Protein AF-A0A402A379-F1 (afdb_monomer_lite)

Radius of gyration: 19.13 Å; chains: 1; bounding box: 54×34×44 Å

Organism: NCBI:txid2014871

Secondary structure (DSSP, 8-state):
------------EEETTEEEEEETTEEEEEE--TT-SPPEEEEE-HHHHHHHHHHHHHTHHHHHHHHHHHHHHHHHHHHHTT-

Structure (mmCIF, N/CA/C/O backbone):
data_AF-A0A402A379-F1
#
_entry.id   AF-A0A402A379-F1
#
loop_
_atom_site.group_PDB
_atom_site.id
_atom_site.type_symbol
_atom_site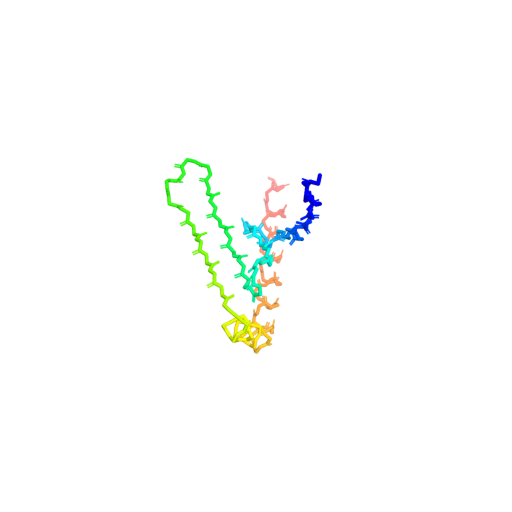.label_atom_id
_atom_site.label_alt_id
_atom_site.label_comp_id
_atom_site.label_asym_id
_atom_site.label_entity_id
_atom_site.label_seq_id
_atom_site.pdbx_PDB_ins_code
_atom_site.Cartn_x
_atom_site.Cartn_y
_atom_site.Cartn_z
_atom_site.occupancy
_atom_site.B_iso_or_equiv
_atom_site.auth_seq_id
_atom_site.auth_comp_id
_atom_site.auth_asym_id
_atom_site.auth_atom_id
_atom_site.pdbx_PDB_model_num
ATOM 1 N N . MET A 1 1 ? -31.562 27.667 12.366 1.00 44.41 1 MET A N 1
ATOM 2 C CA . MET A 1 1 ? -30.586 26.604 12.687 1.00 44.41 1 MET A CA 1
ATOM 3 C C . MET A 1 1 ? -30.550 25.669 11.501 1.00 44.41 1 MET A C 1
ATOM 5 O O . MET A 1 1 ? -31.619 25.185 11.182 1.00 44.41 1 MET A O 1
ATOM 9 N N . ASN A 1 2 ? -29.408 25.485 10.834 1.00 35.66 2 ASN A N 1
ATOM 10 C CA . ASN A 1 2 ? -29.136 24.327 9.973 1.00 35.66 2 ASN A CA 1
ATOM 11 C C . ASN A 1 2 ? -27.617 24.197 9.784 1.00 35.66 2 ASN A C 1
ATOM 13 O O . ASN A 1 2 ? -27.001 24.961 9.051 1.00 35.66 2 ASN A O 1
ATOM 17 N N . THR A 1 3 ? -27.082 23.273 10.586 1.00 44.41 3 THR A N 1
ATOM 18 C CA . THR A 1 3 ? -25.858 22.458 10.482 1.00 44.41 3 THR A CA 1
ATOM 19 C C . THR A 1 3 ? -24.590 23.029 9.829 1.00 44.41 3 THR A C 1
ATOM 21 O O . THR A 1 3 ? -24.604 23.357 8.644 1.00 44.41 3 THR A O 1
ATOM 24 N N . PRO A 1 4 ? -23.443 23.016 10.542 1.00 43.38 4 PRO A N 1
ATOM 25 C CA . PRO A 1 4 ? -22.151 23.283 9.927 1.00 43.38 4 PRO A CA 1
ATOM 26 C C . PRO A 1 4 ? -21.847 22.175 8.912 1.00 43.38 4 PRO A C 1
ATOM 28 O O . PRO A 1 4 ? -21.790 20.996 9.264 1.00 43.38 4 PRO A O 1
ATOM 31 N N . GLN A 1 5 ? -21.647 22.555 7.649 1.00 45.78 5 GLN A N 1
ATOM 32 C CA . GLN A 1 5 ? -20.941 21.731 6.673 1.00 45.78 5 GLN A CA 1
ATOM 33 C C . GLN A 1 5 ? -19.512 21.570 7.184 1.00 45.78 5 GLN A C 1
ATOM 35 O O . GLN A 1 5 ? -18.630 22.373 6.891 1.00 45.78 5 GLN A O 1
ATOM 40 N N . ASN A 1 6 ? -19.296 20.555 8.016 1.00 43.81 6 ASN A N 1
ATOM 41 C CA . ASN A 1 6 ? -17.967 20.122 8.393 1.00 43.81 6 ASN A CA 1
ATOM 42 C C . ASN A 1 6 ? -17.389 19.425 7.159 1.00 43.81 6 ASN A C 1
ATOM 44 O O . ASN A 1 6 ? -17.486 18.211 6.992 1.00 43.81 6 ASN A O 1
ATOM 48 N N . THR A 1 7 ? -16.870 20.225 6.229 1.00 47.66 7 THR A N 1
ATOM 49 C CA . THR A 1 7 ? -15.978 19.779 5.165 1.00 47.66 7 THR A CA 1
ATOM 50 C C . THR A 1 7 ? -14.720 19.238 5.831 1.00 47.66 7 THR A C 1
ATOM 52 O O . THR A 1 7 ? -13.696 19.916 5.901 1.00 47.66 7 THR A O 1
ATOM 55 N N . HIS A 1 8 ? -14.804 18.010 6.346 1.00 51.03 8 HIS A N 1
ATOM 56 C CA . HIS A 1 8 ? -13.647 17.148 6.482 1.00 51.03 8 HIS A CA 1
ATOM 57 C C . HIS A 1 8 ? -13.095 17.023 5.069 1.00 51.03 8 HIS A C 1
ATOM 59 O O . HIS A 1 8 ? -13.597 16.245 4.261 1.00 51.03 8 HIS A O 1
ATOM 65 N N . LYS A 1 9 ? -12.123 17.876 4.733 1.00 54.28 9 LYS A N 1
ATOM 66 C CA . LYS A 1 9 ? -11.231 17.635 3.609 1.00 54.28 9 LYS A CA 1
ATOM 67 C C . LYS A 1 9 ? -10.624 16.273 3.902 1.00 54.28 9 LYS A C 1
ATOM 69 O O . LYS A 1 9 ? -9.746 16.164 4.747 1.00 54.28 9 LYS A O 1
ATOM 74 N N . GLN A 1 10 ? -11.208 15.227 3.328 1.00 63.62 10 GLN A N 1
ATOM 75 C CA . GLN A 1 10 ? -10.618 13.907 3.369 1.00 63.62 10 GLN A CA 1
ATOM 76 C C . GLN A 1 10 ? -9.236 14.093 2.746 1.00 63.62 10 GLN A C 1
ATOM 78 O O . GLN A 1 10 ? -9.136 14.592 1.623 1.00 63.62 10 GLN A O 1
ATOM 83 N N . ASP A 1 11 ? -8.180 13.795 3.496 1.00 71.56 11 ASP A N 1
ATOM 84 C CA . ASP A 1 11 ? -6.824 13.860 2.967 1.00 71.56 11 ASP A CA 1
ATOM 85 C C . ASP A 1 11 ? -6.690 12.750 1.924 1.00 71.56 11 ASP A C 1
ATOM 87 O O . ASP A 1 11 ? -6.512 11.572 2.238 1.00 71.56 11 ASP A O 1
ATOM 91 N N . HIS A 1 12 ? -6.888 13.134 0.664 1.00 86.31 12 HIS A N 1
ATOM 92 C CA . HIS A 1 12 ? -6.729 12.256 -0.482 1.00 86.31 12 HIS A CA 1
ATOM 93 C C . HIS A 1 12 ? -5.253 12.248 -0.860 1.00 86.31 12 HIS A C 1
ATOM 95 O O . HIS A 1 12 ? -4.698 13.266 -1.273 1.00 86.31 12 HIS A O 1
ATOM 101 N 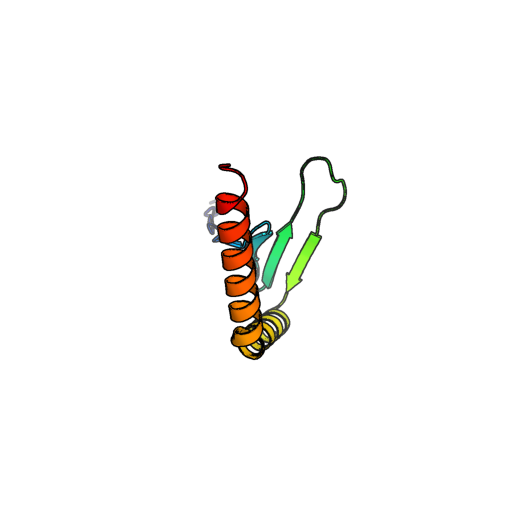N . MET A 1 13 ? -4.619 11.089 -0.750 1.00 89.69 13 MET A N 1
ATOM 102 C CA . MET A 1 13 ? -3.238 10.873 -1.164 1.00 89.69 13 MET A CA 1
ATOM 103 C C . MET A 1 13 ? -3.202 9.953 -2.382 1.00 89.69 13 MET A C 1
ATOM 105 O O . MET A 1 13 ? -3.956 8.983 -2.470 1.00 89.69 13 MET A O 1
ATOM 109 N N . LYS A 1 14 ? -2.311 10.229 -3.337 1.00 89.50 14 LYS A N 1
ATOM 110 C CA . LYS A 1 14 ? -2.035 9.307 -4.445 1.00 89.50 14 LYS A CA 1
ATOM 111 C C . LYS A 1 14 ? -0.852 8.408 -4.107 1.00 89.50 14 LYS A C 1
ATOM 113 O O . LYS A 1 14 ? 0.207 8.906 -3.740 1.00 89.50 14 LYS A O 1
ATOM 118 N N . ILE A 1 15 ? -1.021 7.105 -4.315 1.00 87.56 15 ILE A N 1
ATOM 119 C CA . ILE A 1 15 ? 0.047 6.102 -4.236 1.00 87.56 15 ILE A CA 1
ATOM 120 C C . ILE A 1 15 ? 0.139 5.431 -5.608 1.00 87.56 15 ILE A C 1
ATOM 122 O O . ILE A 1 15 ? -0.666 4.564 -5.957 1.00 87.56 15 ILE A O 1
ATOM 126 N N . GLY A 1 16 ? 1.086 5.880 -6.433 1.00 87.31 16 GLY A N 1
ATOM 127 C CA . GLY A 1 16 ? 1.180 5.451 -7.829 1.00 87.31 16 GLY A CA 1
ATOM 128 C C . GLY A 1 16 ? -0.114 5.743 -8.599 1.00 87.31 16 GLY A C 1
ATOM 129 O O . GLY A 1 16 ? -0.486 6.901 -8.785 1.00 87.31 16 GLY A O 1
ATOM 130 N N . ARG A 1 17 ? -0.805 4.687 -9.049 1.00 88.69 17 ARG A N 1
ATOM 131 C CA . ARG A 1 17 ? -2.074 4.786 -9.798 1.00 88.69 17 ARG A CA 1
ATOM 132 C C . ARG A 1 17 ? -3.312 4.830 -8.897 1.00 88.69 17 ARG A C 1
ATOM 134 O O . ARG A 1 17 ? -4.397 5.128 -9.388 1.00 88.69 17 ARG A O 1
ATOM 141 N N . TYR A 1 18 ? -3.159 4.535 -7.608 1.00 91.00 18 TYR A N 1
ATOM 142 C CA . TYR A 1 18 ? -4.266 4.457 -6.663 1.00 91.00 18 TYR A CA 1
ATOM 143 C C . TYR A 1 18 ? -4.523 5.818 -6.012 1.00 91.00 18 TYR A C 1
ATOM 145 O O . TYR A 1 18 ? -3.593 6.513 -5.596 1.00 91.00 18 TYR A O 1
ATOM 153 N N . GLN A 1 19 ? -5.795 6.186 -5.898 1.00 92.88 19 GLN A N 1
ATOM 154 C CA . GLN A 1 19 ? -6.266 7.221 -4.984 1.00 92.88 19 GLN A CA 1
ATOM 155 C C . GLN A 1 19 ? -6.546 6.581 -3.624 1.00 92.88 19 GLN A C 1
ATOM 157 O O . GLN A 1 19 ? -7.127 5.499 -3.562 1.00 92.88 19 GLN A O 1
ATOM 162 N N . SER A 1 20 ? -6.132 7.238 -2.546 1.00 92.56 20 SER A N 1
ATOM 163 C CA . SER A 1 20 ? -6.285 6.740 -1.181 1.00 92.56 20 SER A CA 1
ATOM 164 C C . SER A 1 20 ? -6.824 7.817 -0.252 1.00 92.56 20 SER A C 1
ATOM 166 O O . SER A 1 20 ? -6.455 8.979 -0.400 1.00 92.56 20 SER A O 1
ATOM 168 N N . TRP A 1 21 ? -7.702 7.449 0.680 1.00 93.25 21 TRP A N 1
ATOM 169 C CA . TRP A 1 21 ? -8.217 8.355 1.710 1.00 93.25 21 TRP A CA 1
ATOM 170 C C . TRP A 1 21 ? -8.714 7.577 2.929 1.00 93.25 21 TRP A C 1
ATOM 172 O O . TRP A 1 21 ? -8.963 6.371 2.860 1.00 93.25 21 TRP A O 1
ATOM 182 N N . MET A 1 22 ? -8.866 8.285 4.048 1.00 91.31 22 MET A N 1
ATOM 183 C CA . MET A 1 22 ? -9.508 7.760 5.251 1.00 91.31 22 MET A CA 1
ATOM 184 C C . MET A 1 22 ? -10.972 8.196 5.294 1.00 91.31 22 MET A C 1
ATOM 186 O O . MET A 1 22 ? -11.284 9.375 5.127 1.00 91.31 22 MET A O 1
ATOM 190 N N . GLU A 1 23 ? -11.870 7.252 5.558 1.00 91.00 23 GLU A N 1
ATOM 191 C CA . GLU A 1 23 ? -13.298 7.511 5.740 1.00 91.00 23 GLU A CA 1
ATOM 192 C C . GLU A 1 23 ? -13.856 6.555 6.793 1.00 91.00 23 GLU A C 1
ATOM 194 O O . GLU A 1 23 ? -13.636 5.348 6.713 1.00 91.00 23 GLU A O 1
ATOM 199 N N . ASP A 1 24 ? -14.531 7.095 7.811 1.00 89.38 24 ASP A N 1
ATOM 200 C CA . ASP A 1 24 ? -15.118 6.327 8.918 1.00 89.38 24 ASP A CA 1
ATOM 201 C C . ASP A 1 24 ? -14.140 5.339 9.587 1.00 89.38 24 ASP A C 1
ATOM 203 O O . ASP A 1 24 ? -14.482 4.199 9.906 1.00 89.38 24 ASP A O 1
ATOM 207 N N . GLY A 1 25 ? -12.882 5.762 9.766 1.0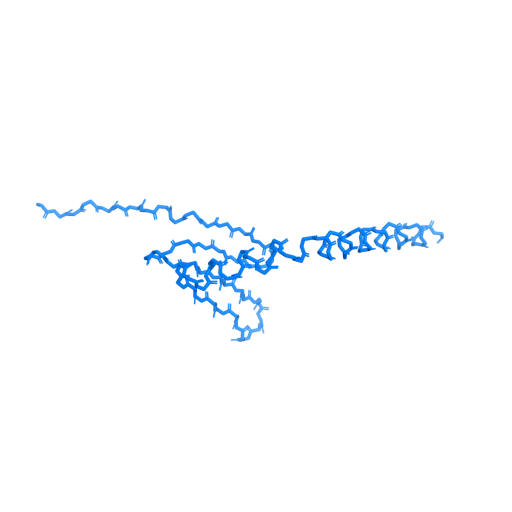0 87.88 25 GLY A N 1
ATOM 208 C CA . GLY A 1 25 ? -11.824 4.933 10.358 1.00 87.88 25 GLY A CA 1
ATOM 209 C C . GLY A 1 25 ? -11.334 3.789 9.461 1.00 87.88 25 GLY A C 1
ATOM 210 O O . GLY A 1 25 ? -10.615 2.908 9.934 1.00 87.88 25 GLY A O 1
ATOM 211 N N . LYS A 1 26 ? -11.708 3.791 8.177 1.00 94.06 26 LYS A N 1
ATOM 212 C CA . LYS A 1 26 ? -11.293 2.804 7.178 1.00 94.06 26 LYS A CA 1
ATOM 213 C C . LYS A 1 26 ? -10.382 3.442 6.138 1.00 94.06 26 LYS A C 1
ATOM 215 O O . LYS A 1 26 ? -10.634 4.557 5.685 1.00 94.06 26 LYS A O 1
ATOM 220 N N . LEU A 1 27 ? -9.352 2.705 5.737 1.00 93.44 27 LEU A N 1
ATOM 221 C CA . LEU A 1 27 ? -8.503 3.058 4.608 1.00 93.44 27 LEU A CA 1
ATOM 222 C C . LEU A 1 27 ? -9.195 2.626 3.316 1.00 93.44 27 LEU A C 1
ATOM 224 O O . LEU A 1 27 ? -9.536 1.453 3.151 1.00 93.44 27 LEU A O 1
ATOM 228 N N . LYS A 1 28 ? -9.380 3.563 2.392 1.00 94.38 28 LYS A N 1
ATOM 229 C CA . LYS A 1 28 ? -9.934 3.305 1.064 1.00 94.38 28 LYS A CA 1
ATOM 230 C C . LYS A 1 28 ? -8.848 3.452 0.013 1.00 94.38 28 LYS A C 1
ATOM 232 O O . LYS A 1 28 ? -8.081 4.409 0.058 1.00 94.38 28 LYS A O 1
ATOM 237 N N . LEU A 1 29 ? -8.791 2.501 -0.915 1.00 93.75 29 LEU A N 1
ATOM 238 C CA . LEU A 1 29 ? -7.919 2.515 -2.086 1.00 93.75 29 LEU A CA 1
ATOM 239 C C . LEU A 1 29 ? -8.777 2.324 -3.332 1.00 93.75 29 LEU A C 1
ATOM 241 O O . LEU A 1 29 ? -9.537 1.361 -3.432 1.00 93.75 29 LEU A O 1
ATOM 245 N N . TYR A 1 30 ? -8.632 3.225 -4.290 1.00 91.88 30 TYR A N 1
ATOM 246 C CA . TYR A 1 30 ? -9.378 3.204 -5.536 1.00 91.88 30 TYR A CA 1
ATOM 247 C C . TYR A 1 30 ? -8.441 3.335 -6.727 1.00 91.88 30 TYR A C 1
ATOM 249 O O . TYR A 1 30 ? -7.575 4.208 -6.764 1.00 91.88 30 TYR A O 1
ATOM 257 N N . TYR A 1 31 ? -8.645 2.490 -7.727 1.00 90.81 31 TYR A N 1
ATOM 258 C CA . TYR A 1 31 ? -8.038 2.622 -9.038 1.00 90.81 31 TYR A CA 1
ATOM 259 C C . TYR A 1 31 ? -9.098 2.406 -10.105 1.00 90.81 31 TYR A C 1
ATOM 261 O O . TYR A 1 31 ? -9.864 1.447 -10.059 1.00 90.81 31 TYR A O 1
ATOM 269 N N . HIS A 1 32 ? -9.106 3.290 -11.090 1.00 87.19 32 HIS A N 1
ATOM 270 C CA . HIS A 1 32 ? -9.932 3.141 -12.270 1.00 87.19 32 HIS A CA 1
ATOM 271 C C . HIS A 1 32 ? -9.209 3.762 -13.452 1.00 87.19 32 HIS A C 1
ATOM 273 O O . HIS A 1 32 ? -8.760 4.908 -13.392 1.00 87.19 32 HIS A O 1
ATOM 279 N N . GLU A 1 33 ? -9.095 2.994 -14.524 1.00 84.44 33 GLU A N 1
ATOM 280 C CA . GLU A 1 33 ? -8.480 3.439 -15.764 1.00 84.44 33 GLU A CA 1
ATOM 281 C C . GLU A 1 33 ? -9.553 3.933 -16.730 1.00 84.44 33 GLU A C 1
ATOM 283 O O . GLU A 1 33 ? -10.633 3.355 -16.841 1.00 84.44 33 GLU A O 1
ATOM 288 N N . PHE A 1 34 ? -9.282 5.036 -17.421 1.00 77.50 34 PHE A N 1
ATOM 289 C CA . PHE A 1 34 ? -10.210 5.546 -18.421 1.00 77.50 34 PHE A CA 1
ATOM 290 C C . PHE A 1 34 ? -10.365 4.532 -19.565 1.00 77.50 34 PHE A C 1
ATOM 292 O O . PHE A 1 34 ? -9.374 4.053 -20.107 1.00 77.50 34 PHE A O 1
ATOM 299 N N . GLY A 1 35 ? -11.606 4.206 -19.934 1.00 79.69 35 GLY A N 1
ATOM 300 C CA . GLY A 1 35 ? -11.904 3.212 -20.972 1.00 79.69 35 GLY A CA 1
ATOM 301 C C . GLY A 1 35 ? -11.916 1.756 -20.490 1.00 79.69 35 GLY A C 1
ATOM 302 O O . GLY A 1 35 ? -12.312 0.881 -21.257 1.00 79.69 35 GLY A O 1
ATOM 303 N N . ASN A 1 36 ? -11.560 1.489 -19.229 1.00 77.75 36 ASN A N 1
ATOM 304 C CA . ASN A 1 36 ? -11.745 0.183 -18.606 1.00 77.75 36 ASN A CA 1
ATOM 305 C C . ASN A 1 36 ? -13.007 0.220 -17.726 1.00 77.75 36 ASN A C 1
ATOM 307 O O . ASN A 1 36 ? -13.053 1.021 -16.796 1.00 77.75 36 ASN A O 1
ATOM 311 N N . PRO A 1 37 ? -14.033 -0.612 -17.985 1.00 79.62 37 PRO A N 1
ATOM 312 C CA . PRO A 1 37 ? -15.235 -0.646 -17.150 1.00 79.62 37 PRO A CA 1
ATOM 313 C C . PRO A 1 37 ? -14.975 -1.233 -15.754 1.00 79.62 37 PRO A C 1
ATOM 315 O O . PRO A 1 37 ? -15.821 -1.112 -14.870 1.00 79.62 37 PRO A O 1
ATOM 318 N N . ASN A 1 38 ? -13.826 -1.882 -15.553 1.00 79.75 38 ASN A N 1
ATOM 319 C CA . ASN A 1 38 ? -13.461 -2.501 -14.292 1.00 79.75 38 ASN A CA 1
ATOM 320 C C . ASN A 1 38 ? -12.506 -1.587 -13.517 1.00 79.75 38 ASN A C 1
ATOM 322 O O . ASN A 1 38 ? -11.374 -1.338 -13.936 1.00 79.75 38 ASN A O 1
ATOM 326 N N . GLY A 1 39 ? -12.964 -1.120 -12.358 1.00 83.25 39 GLY A N 1
ATOM 327 C CA . GLY A 1 39 ? -12.127 -0.490 -11.342 1.00 83.25 39 GLY A CA 1
ATOM 328 C C . GLY A 1 39 ? -11.773 -1.469 -10.225 1.00 83.25 39 GLY A C 1
ATOM 329 O O . GLY A 1 39 ? -12.464 -2.463 -10.001 1.00 83.25 39 GLY A O 1
ATOM 330 N N . ILE A 1 40 ? -10.709 -1.163 -9.492 1.00 87.00 40 ILE A N 1
ATOM 331 C CA . ILE A 1 40 ? -10.382 -1.822 -8.230 1.00 87.00 40 ILE A CA 1
ATOM 332 C C . ILE A 1 40 ? -10.767 -0.865 -7.111 1.00 87.00 40 ILE A C 1
ATOM 334 O O . ILE A 1 40 ? -10.293 0.270 -7.057 1.00 87.00 40 ILE A O 1
ATOM 338 N N . TYR A 1 41 ? -11.610 -1.337 -6.203 1.00 91.06 41 TYR A N 1
ATOM 339 C CA . TYR A 1 41 ? -11.966 -0.616 -4.994 1.00 91.06 41 TYR A CA 1
ATOM 340 C C . TYR A 1 41 ? -11.738 -1.526 -3.792 1.00 91.06 41 TYR A C 1
ATOM 342 O O . TYR A 1 41 ? -12.317 -2.606 -3.696 1.00 91.06 41 TYR A O 1
ATOM 350 N N . CYS A 1 42 ? -10.874 -1.086 -2.886 1.00 91.69 42 CYS A N 1
ATOM 351 C CA . CYS A 1 42 ? -10.537 -1.788 -1.660 1.00 91.69 42 CYS A CA 1
ATOM 352 C C . CYS A 1 42 ? -10.869 -0.892 -0.466 1.00 91.69 42 CYS A C 1
ATOM 354 O O . CYS A 1 42 ? -10.597 0.308 -0.468 1.00 91.69 42 CYS A O 1
ATOM 356 N N . THR A 1 43 ? -11.491 -1.472 0.556 1.00 95.31 43 THR A N 1
ATOM 357 C CA . THR A 1 43 ? -11.764 -0.813 1.834 1.00 95.31 43 THR A CA 1
ATOM 358 C C . THR A 1 43 ? -11.244 -1.712 2.937 1.00 95.31 43 THR A C 1
ATOM 360 O O . THR A 1 43 ? -11.635 -2.872 3.002 1.00 95.31 43 THR A O 1
ATOM 363 N N . MET A 1 44 ? -10.397 -1.164 3.799 1.00 96.44 44 MET A N 1
ATOM 364 C CA . MET A 1 44 ? -9.781 -1.874 4.912 1.00 96.44 44 MET A CA 1
ATOM 365 C C . MET A 1 44 ? -10.145 -1.196 6.224 1.00 96.44 44 MET A C 1
ATOM 367 O O . MET A 1 44 ? -10.013 0.020 6.368 1.00 96.44 44 MET A O 1
ATOM 371 N N . ASN A 1 45 ? -10.585 -1.977 7.201 1.00 96.19 45 ASN A N 1
ATOM 372 C CA . ASN A 1 45 ? -10.684 -1.521 8.581 1.00 96.19 45 ASN A CA 1
ATOM 373 C C . ASN A 1 45 ? -9.287 -1.397 9.226 1.00 96.19 45 ASN A C 1
ATOM 375 O O . ASN A 1 45 ? -8.274 -1.761 8.630 1.00 96.19 45 ASN A O 1
ATOM 379 N N . ALA A 1 46 ? -9.223 -0.888 10.459 1.00 93.62 46 ALA A N 1
ATOM 380 C CA . ALA A 1 46 ? -7.956 -0.659 11.156 1.00 93.62 46 ALA A CA 1
ATOM 381 C C . ALA A 1 46 ? -7.089 -1.927 11.310 1.00 93.62 46 ALA A C 1
ATOM 383 O O . ALA A 1 46 ? -5.869 -1.847 11.184 1.00 93.62 46 ALA A O 1
ATOM 384 N N . GLN A 1 47 ? -7.700 -3.093 11.544 1.00 96.00 47 GLN A N 1
ATOM 385 C CA . GLN A 1 47 ? -6.979 -4.360 11.696 1.00 96.00 47 GLN A CA 1
ATOM 386 C C . GLN A 1 47 ? -6.393 -4.832 10.359 1.00 96.00 47 GLN A C 1
ATOM 388 O O . GLN A 1 47 ? -5.236 -5.240 10.297 1.00 96.00 47 GLN A O 1
ATOM 393 N N . GLU A 1 48 ? -7.173 -4.740 9.282 1.00 96.94 48 GLU A N 1
ATOM 394 C CA . GLU A 1 48 ? -6.732 -5.085 7.925 1.00 96.94 48 GLU A CA 1
ATOM 395 C C . GLU A 1 48 ? -5.623 -4.139 7.446 1.00 96.94 48 GLU A C 1
ATOM 397 O O . GLU A 1 48 ? -4.601 -4.586 6.930 1.00 96.94 48 GLU A O 1
ATOM 402 N N . ALA A 1 49 ? -5.779 -2.834 7.692 1.00 93.88 49 ALA A N 1
ATOM 403 C CA . ALA A 1 49 ? -4.766 -1.835 7.370 1.00 93.88 49 ALA A CA 1
ATOM 404 C C . ALA A 1 49 ? -3.466 -2.065 8.160 1.00 93.88 49 ALA A C 1
ATOM 406 O O . ALA A 1 49 ? -2.382 -1.942 7.595 1.00 93.88 49 ALA A O 1
ATOM 407 N N . LYS A 1 50 ? -3.552 -2.459 9.439 1.00 94.81 50 LYS A N 1
ATOM 408 C CA . LYS A 1 50 ? -2.379 -2.858 10.234 1.00 94.81 50 LYS A CA 1
ATOM 409 C C . LYS A 1 50 ? -1.665 -4.059 9.616 1.00 94.81 50 LYS A C 1
ATOM 411 O O . LYS A 1 50 ? -0.449 -4.013 9.471 1.00 94.81 50 LYS A O 1
ATOM 416 N N . GLY A 1 51 ? -2.406 -5.085 9.197 1.00 97.12 51 GLY A N 1
ATOM 417 C CA . GLY A 1 51 ? -1.833 -6.249 8.516 1.00 97.12 51 GLY A CA 1
ATOM 418 C C . GLY A 1 51 ? -1.126 -5.882 7.207 1.00 97.12 51 GLY A C 1
ATOM 419 O O . GLY A 1 51 ? -0.028 -6.368 6.942 1.00 97.12 51 GLY A O 1
ATOM 420 N N . LEU A 1 52 ? -1.702 -4.964 6.421 1.00 94.25 52 LEU A N 1
ATOM 421 C CA . LEU A 1 52 ? -1.045 -4.428 5.226 1.00 94.25 52 LEU A CA 1
ATOM 422 C C . LEU A 1 52 ? 0.275 -3.723 5.574 1.00 94.25 52 LEU A C 1
ATOM 424 O O . LEU A 1 52 ? 1.284 -3.961 4.914 1.00 94.25 52 LEU A O 1
ATOM 428 N N . LEU A 1 53 ? 0.286 -2.876 6.606 1.00 94.12 53 LEU A N 1
ATOM 429 C CA . LEU A 1 53 ? 1.494 -2.166 7.041 1.00 94.12 53 LEU A CA 1
ATOM 430 C C . LEU A 1 53 ? 2.584 -3.129 7.525 1.00 94.12 53 LEU A C 1
ATOM 432 O O . LEU A 1 53 ? 3.747 -2.956 7.173 1.00 94.12 53 LEU A O 1
ATOM 436 N N . GLU A 1 54 ? 2.215 -4.156 8.290 1.00 97.50 54 GLU A N 1
ATOM 437 C CA . GLU A 1 54 ? 3.146 -5.191 8.749 1.00 97.50 54 GLU A CA 1
ATOM 438 C C . GLU A 1 54 ? 3.745 -5.962 7.567 1.00 97.50 54 GLU A C 1
ATOM 440 O O . GLU A 1 54 ? 4.961 -6.123 7.494 1.00 97.50 54 GLU A O 1
ATOM 445 N N . MET 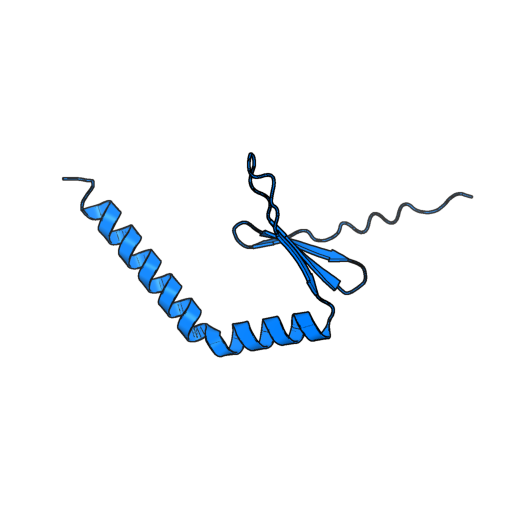A 1 55 ? 2.920 -6.367 6.596 1.00 96.88 55 MET A N 1
ATOM 446 C CA . MET A 1 55 ? 3.390 -7.024 5.374 1.00 96.88 55 MET A CA 1
ATOM 447 C C . MET A 1 55 ? 4.352 -6.126 4.580 1.00 96.88 55 MET A C 1
ATOM 449 O O . MET A 1 55 ? 5.422 -6.584 4.186 1.00 96.88 55 MET A O 1
ATOM 453 N N . LEU A 1 56 ? 4.021 -4.844 4.381 1.00 95.00 56 LEU A N 1
ATOM 454 C CA . LEU A 1 56 ? 4.905 -3.898 3.687 1.00 95.00 56 LEU A CA 1
ATOM 455 C C . LEU A 1 56 ? 6.228 -3.699 4.435 1.00 95.00 56 LEU A C 1
ATOM 457 O O . LEU A 1 56 ? 7.283 -3.643 3.810 1.00 95.00 56 LEU A O 1
ATOM 461 N N . SER A 1 57 ? 6.183 -3.618 5.766 1.00 96.38 57 SER A N 1
ATOM 462 C CA . SER A 1 57 ? 7.379 -3.469 6.596 1.00 96.38 57 SER A CA 1
ATOM 463 C C . SER A 1 57 ? 8.289 -4.695 6.499 1.00 96.38 57 SER A C 1
ATOM 465 O O . SER A 1 57 ? 9.499 -4.548 6.326 1.00 96.38 57 SER A O 1
ATOM 467 N N . ASN A 1 58 ? 7.710 -5.896 6.576 1.00 97.81 58 ASN A N 1
ATOM 468 C CA . ASN A 1 58 ? 8.447 -7.161 6.541 1.00 97.81 58 ASN A CA 1
ATOM 469 C C . ASN A 1 58 ? 9.125 -7.427 5.191 1.00 97.81 58 ASN A C 1
ATOM 471 O O . ASN A 1 58 ? 10.144 -8.105 5.154 1.00 97.81 58 ASN A O 1
ATOM 475 N N . HIS A 1 59 ? 8.584 -6.880 4.101 1.00 97.25 59 HIS A N 1
ATOM 476 C CA . HIS A 1 59 ? 9.117 -7.032 2.744 1.00 97.25 59 HIS A CA 1
ATOM 477 C C . HIS A 1 59 ? 9.793 -5.760 2.217 1.00 97.2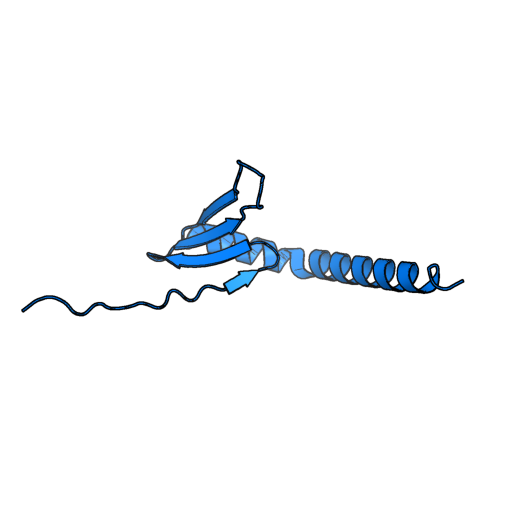5 59 HIS A C 1
ATOM 479 O O . HIS A 1 59 ? 9.965 -5.592 1.010 1.00 97.25 59 HIS A O 1
ATOM 485 N N . SER A 1 60 ? 10.168 -4.837 3.105 1.00 96.19 60 SER A N 1
ATOM 486 C CA . SER A 1 60 ? 10.752 -3.552 2.709 1.00 96.19 60 SER A CA 1
ATOM 487 C C . SER A 1 60 ? 12.056 -3.710 1.917 1.00 96.19 60 SER A C 1
ATOM 489 O O . SER A 1 60 ? 12.233 -3.019 0.914 1.00 96.19 60 SER A O 1
ATOM 491 N N . ASP A 1 61 ? 12.921 -4.656 2.291 1.00 96.75 61 ASP A N 1
ATOM 492 C CA . ASP A 1 61 ? 14.161 -4.955 1.562 1.00 96.75 61 ASP A CA 1
ATOM 493 C C . ASP A 1 61 ? 13.888 -5.482 0.145 1.00 96.75 61 ASP A C 1
ATOM 495 O O . ASP A 1 61 ? 14.473 -4.984 -0.820 1.00 96.75 61 ASP A O 1
ATOM 499 N N . ASP A 1 62 ? 12.940 -6.415 -0.002 1.00 96.50 62 ASP A N 1
ATOM 500 C CA . ASP A 1 62 ? 12.534 -6.960 -1.304 1.00 96.50 62 ASP A CA 1
ATOM 501 C C . ASP A 1 62 ? 11.975 -5.855 -2.216 1.00 96.50 62 ASP A C 1
ATOM 503 O O . ASP A 1 62 ? 12.325 -5.758 -3.396 1.00 96.50 62 ASP A O 1
ATOM 507 N N . ILE A 1 63 ? 11.127 -4.982 -1.657 1.00 94.12 63 ILE A N 1
ATOM 508 C CA . ILE A 1 63 ? 10.548 -3.835 -2.365 1.00 94.12 63 ILE A CA 1
ATOM 509 C C . ILE A 1 63 ? 11.656 -2.874 -2.815 1.00 94.12 63 ILE A C 1
ATOM 511 O O . ILE A 1 63 ? 11.677 -2.457 -3.974 1.00 94.12 63 ILE A O 1
ATOM 515 N N . ASN A 1 64 ? 12.600 -2.547 -1.931 1.00 93.19 64 ASN A N 1
ATOM 516 C CA . ASN A 1 64 ? 13.725 -1.668 -2.250 1.00 93.19 64 ASN A CA 1
ATOM 517 C C . ASN A 1 64 ? 14.623 -2.266 -3.341 1.00 93.19 64 ASN A C 1
ATOM 519 O O . ASN A 1 64 ? 15.062 -1.555 -4.249 1.00 93.19 64 ASN A O 1
ATOM 523 N N . GLN A 1 65 ? 14.867 -3.575 -3.301 1.00 95.00 65 GLN A N 1
ATOM 524 C CA . GLN A 1 65 ? 15.655 -4.260 -4.319 1.00 95.00 65 GLN A CA 1
ATOM 525 C C . GLN A 1 65 ? 14.952 -4.278 -5.685 1.00 95.00 65 GLN A C 1
ATOM 527 O O . GLN A 1 65 ? 15.604 -4.080 -6.718 1.00 95.00 65 GLN A O 1
ATOM 532 N N . ALA A 1 66 ? 13.630 -4.459 -5.707 1.00 93.88 66 ALA A N 1
ATOM 533 C CA . ALA A 1 66 ? 12.836 -4.345 -6.926 1.00 93.88 66 ALA A CA 1
ATOM 534 C C . ALA A 1 66 ? 12.905 -2.927 -7.521 1.00 93.88 66 ALA A C 1
ATOM 536 O O . ALA A 1 66 ? 13.133 -2.784 -8.723 1.00 93.88 66 ALA A O 1
ATOM 537 N N . LEU A 1 67 ? 12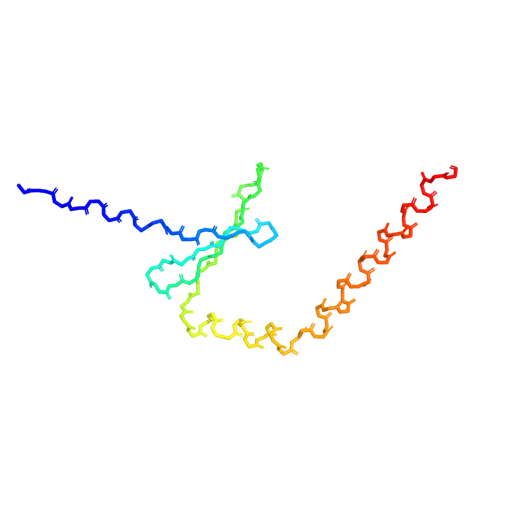.795 -1.885 -6.685 1.00 90.25 67 LEU A N 1
ATOM 538 C CA . LEU A 1 67 ? 12.932 -0.487 -7.116 1.00 90.25 67 LEU A CA 1
ATOM 539 C C . LEU A 1 67 ? 14.306 -0.215 -7.740 1.00 90.25 67 LEU A C 1
ATOM 541 O O . LEU A 1 67 ? 14.389 0.303 -8.852 1.00 90.25 67 LEU A O 1
ATOM 545 N N . TYR A 1 68 ? 15.382 -0.629 -7.073 1.00 92.00 68 TYR A N 1
ATOM 546 C CA . TYR A 1 68 ? 16.743 -0.445 -7.581 1.00 92.00 68 TYR A CA 1
ATOM 547 C C . TYR A 1 68 ? 16.983 -1.151 -8.926 1.00 92.00 68 TYR A C 1
ATOM 549 O O . TYR A 1 68 ? 17.719 -0.657 -9.785 1.00 92.00 68 TYR A O 1
ATOM 557 N N . THR A 1 69 ? 16.365 -2.317 -9.121 1.00 92.12 69 THR A N 1
ATOM 558 C CA . THR A 1 69 ? 16.473 -3.077 -10.372 1.00 92.12 69 THR A CA 1
ATOM 559 C C . THR A 1 69 ? 15.763 -2.356 -11.521 1.00 92.12 69 THR A C 1
ATOM 561 O O . THR A 1 69 ? 16.368 -2.160 -12.574 1.00 92.12 69 THR A O 1
ATOM 564 N N . ASP A 1 70 ? 14.536 -1.877 -11.303 1.00 89.94 70 ASP A N 1
ATOM 565 C CA . ASP A 1 70 ? 13.776 -1.095 -12.292 1.00 89.94 70 ASP A CA 1
ATOM 566 C C . ASP A 1 70 ? 14.512 0.200 -12.696 1.00 89.94 70 ASP A C 1
ATOM 568 O O . ASP A 1 70 ? 14.603 0.534 -13.882 1.00 89.94 70 ASP A O 1
ATOM 572 N N . GLU A 1 71 ? 15.121 0.903 -11.736 1.00 87.31 71 GLU A N 1
ATOM 573 C CA . GLU A 1 71 ? 15.924 2.102 -12.012 1.00 87.31 71 GLU A CA 1
ATOM 574 C C . GLU A 1 71 ? 17.148 1.798 -12.887 1.00 87.31 71 GLU A C 1
ATOM 576 O O . GLU A 1 71 ? 17.440 2.534 -13.838 1.00 87.31 71 GLU A O 1
ATOM 581 N N . LYS A 1 72 ? 17.849 0.690 -12.615 1.00 86.12 72 LYS A N 1
ATOM 582 C CA . LYS A 1 72 ? 18.977 0.230 -13.438 1.00 86.12 72 LYS A CA 1
ATOM 583 C C . LYS A 1 72 ? 18.558 -0.118 -14.859 1.00 86.12 72 LYS A C 1
ATOM 585 O O . LYS A 1 72 ? 19.262 0.241 -15.805 1.00 86.12 72 LYS A O 1
ATOM 590 N N . GLU A 1 73 ? 17.438 -0.813 -15.023 1.00 86.00 73 GLU A N 1
ATOM 591 C CA . GLU A 1 73 ? 16.921 -1.173 -16.343 1.00 86.00 73 GLU A CA 1
ATOM 592 C C . GLU A 1 73 ? 16.577 0.077 -17.154 1.00 86.00 73 GLU A C 1
ATOM 594 O O . GLU A 1 73 ? 17.048 0.230 -18.284 1.00 86.00 73 GLU A O 1
ATOM 599 N N . LYS A 1 74 ? 15.853 1.029 -16.557 1.00 84.44 74 LYS A N 1
ATOM 600 C CA . LYS A 1 74 ? 15.520 2.308 -17.202 1.00 84.44 74 LYS A CA 1
ATOM 601 C C . LYS A 1 74 ? 16.763 3.100 -17.604 1.00 84.44 74 LYS A C 1
ATOM 603 O O . LYS A 1 74 ? 16.814 3.626 -18.720 1.00 84.44 74 LYS A O 1
ATOM 608 N N . ALA A 1 75 ? 17.777 3.151 -16.740 1.00 78.50 75 ALA A N 1
ATOM 609 C CA . ALA A 1 75 ? 19.046 3.810 -17.046 1.00 78.50 75 ALA A CA 1
ATOM 610 C C . ALA A 1 75 ? 19.781 3.140 -18.221 1.00 78.50 75 ALA A C 1
ATOM 612 O O . ALA A 1 75 ? 20.350 3.826 -19.074 1.00 78.50 75 ALA A O 1
ATOM 613 N N . ASN A 1 76 ? 19.734 1.809 -18.310 1.00 73.50 76 ASN A N 1
ATOM 614 C CA . ASN A 1 76 ? 20.343 1.069 -19.412 1.00 73.50 76 ASN A CA 1
ATOM 615 C C . ASN A 1 76 ? 19.608 1.301 -20.739 1.00 73.50 76 ASN A C 1
ATOM 617 O O . ASN A 1 76 ? 20.274 1.583 -21.735 1.00 73.50 76 ASN A O 1
ATOM 621 N N . TYR A 1 77 ? 18.269 1.283 -20.760 1.00 68.19 77 TYR A N 1
ATOM 622 C CA . TYR A 1 77 ? 17.472 1.558 -21.968 1.00 68.19 77 TYR A CA 1
ATOM 623 C C . TYR A 1 77 ? 17.715 2.961 -22.544 1.00 68.19 77 TYR A C 1
ATOM 625 O O . TYR A 1 77 ? 17.828 3.126 -23.760 1.00 68.19 77 TYR A O 1
ATOM 633 N N . GLN A 1 78 ? 17.879 3.974 -21.690 1.00 61.53 78 GLN A N 1
ATOM 634 C CA . GLN A 1 78 ? 18.211 5.335 -22.132 1.00 61.53 78 GLN A CA 1
ATOM 635 C C . GLN A 1 78 ? 19.604 5.449 -22.769 1.00 61.53 78 GLN A C 1
ATOM 637 O O . GLN A 1 78 ? 19.858 6.379 -23.537 1.00 61.53 78 GLN A O 1
ATOM 642 N N . ARG A 1 79 ? 20.509 4.513 -22.468 1.00 58.91 79 ARG A N 1
ATOM 643 C CA . ARG A 1 79 ? 21.886 4.514 -22.970 1.00 58.91 79 ARG A CA 1
ATOM 644 C C . ARG A 1 79 ? 22.021 3.853 -24.345 1.00 58.91 79 ARG A C 1
ATOM 646 O O . ARG A 1 79 ? 22.875 4.266 -25.120 1.00 58.91 79 ARG A O 1
ATOM 653 N N . ILE A 1 80 ? 21.165 2.878 -24.658 1.00 59.84 80 ILE A N 1
ATOM 654 C CA . ILE A 1 80 ? 21.128 2.173 -25.955 1.00 59.84 80 ILE A CA 1
ATOM 655 C C . ILE A 1 80 ? 20.238 2.855 -27.006 1.00 59.84 80 ILE A C 1
ATOM 657 O O . ILE A 1 80 ? 20.506 2.716 -28.191 1.00 59.84 80 ILE A O 1
ATOM 661 N N . GLY A 1 81 ? 19.235 3.647 -26.610 1.00 56.47 81 GLY A N 1
ATOM 662 C CA . GLY A 1 81 ? 18.382 4.410 -27.541 1.00 56.47 81 GLY A CA 1
ATOM 663 C C . GLY A 1 81 ? 18.985 5.718 -28.085 1.00 56.47 81 GLY A C 1
ATOM 664 O O . GLY A 1 81 ? 18.253 6.537 -28.635 1.00 56.47 81 GLY A O 1
ATOM 665 N N . ARG A 1 82 ? 20.287 5.959 -27.879 1.00 50.75 82 ARG A N 1
ATOM 666 C CA . ARG A 1 82 ? 21.019 7.169 -28.312 1.00 50.75 82 ARG A CA 1
ATOM 667 C C . ARG A 1 82 ? 22.179 6.884 -29.283 1.00 50.75 82 ARG A C 1
ATOM 669 O O . ARG A 1 82 ? 22.997 7.777 -29.493 1.00 50.75 82 ARG A O 1
ATOM 676 N N . ALA A 1 83 ? 22.262 5.672 -29.834 1.00 44.59 83 ALA A N 1
ATOM 677 C CA . ALA A 1 83 ? 23.226 5.311 -30.878 1.00 44.59 83 ALA A CA 1
ATOM 678 C C . ALA A 1 83 ? 22.626 5.491 -32.277 1.00 44.59 83 ALA A C 1
ATOM 680 O O . ALA A 1 83 ? 21.436 5.142 -32.445 1.00 44.59 83 ALA A O 1
#

pLDDT: mean 82.37, std 17.07, range [35.66, 97.81]

Foldseek 3Di:
DDDDPPPPVFPWDDDPQWIWTDDPQWIWTKHDDPPDPDIDIDIGHPVRVVVVVVVCVVCVVVVVVVVVVVVVVVVVVVVVVPD

Sequence (83 aa):
MNTPQNTHKQDHMKIGRYQSWMEDGKLKLYYHEFGNPNGIYCTMNAQEAKGLLEMLSNHSDDINQALYTDEKEKANYQRIGRA